Protein AF-A0A2H0B4H9-F1 (afdb_monomer_lite)

InterPro domains:
  IPR010985 Ribbon-helix-helix [SSF47598] (9-52)
  IPR013321 Arc-type ribbon-helix-helix [G3DSA:1.10.1220.10] (12-54)

Secondary structure (DSSP, 8-state):
------------------HHHHHHHHHHHHHTT-SSHHHHHHHHHHHHHH-HHHHHHHHHSS----S---HHHHHHHHHHTS-S-HHHHHHHHHHHHH-SS---

Foldseek 3Di:
DDDDDPDDDDDDDDDDDDVVVVVVLVVVCVVVVPPDSVRVVVVVVVVCVVDPVNVVCVVPVDVPDPPALELVVVLVVVVVVVPDDPVRSVVSSVVSVPDPRHDD

Sequence (104 aa):
MAKFAIIGDMATINISLPNTLALQLDELVNRFAFANRSEFIRSLLRRFFSDQALLQEGAVFPFVVPRTKSRKKIVSEFKKTGKYSPGFLEDLNKGLKNSRYFKD

Structure (mmCIF, N/CA/C/O backbone):
data_AF-A0A2H0B4H9-F1
#
_entry.id   AF-A0A2H0B4H9-F1
#
loop_
_atom_site.group_PDB
_atom_s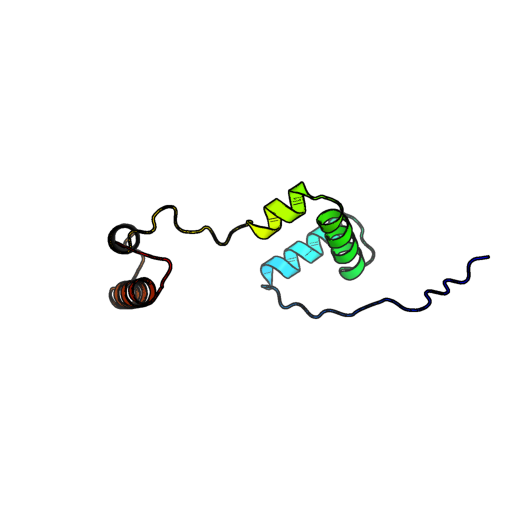ite.id
_atom_site.type_symbol
_atom_site.label_atom_id
_atom_site.label_alt_id
_atom_site.label_comp_id
_atom_site.label_asym_id
_atom_site.label_entity_id
_atom_site.label_seq_id
_atom_site.pdbx_PDB_ins_code
_atom_site.Cartn_x
_atom_site.Cartn_y
_atom_site.Cartn_z
_atom_site.occupancy
_atom_site.B_iso_or_equiv
_atom_site.auth_seq_id
_atom_site.auth_comp_id
_atom_site.auth_asym_id
_atom_site.auth_atom_id
_atom_site.pdbx_PDB_model_num
ATOM 1 N N . MET A 1 1 ? -4.273 -11.640 -43.400 1.00 35.53 1 MET A N 1
ATOM 2 C CA . MET A 1 1 ? -3.352 -10.488 -43.282 1.00 35.53 1 MET A CA 1
ATOM 3 C C . MET A 1 1 ? -3.885 -9.558 -42.212 1.00 35.53 1 MET A C 1
ATOM 5 O O . MET A 1 1 ? -5.042 -9.169 -42.283 1.00 35.53 1 MET A O 1
ATOM 9 N N . ALA A 1 2 ? -3.074 -9.299 -41.190 1.00 36.22 2 ALA A N 1
ATOM 10 C CA . ALA A 1 2 ? -3.425 -8.471 -40.046 1.00 36.22 2 ALA A CA 1
ATOM 11 C C . ALA A 1 2 ? -3.437 -6.981 -40.411 1.00 36.22 2 ALA A C 1
ATOM 13 O O . ALA A 1 2 ? -2.590 -6.514 -41.173 1.00 36.22 2 ALA A O 1
ATOM 14 N N . LYS A 1 3 ? -4.356 -6.233 -39.799 1.00 36.38 3 LYS A N 1
ATOM 15 C CA . LYS A 1 3 ? -4.240 -4.785 -39.629 1.00 36.38 3 LYS A CA 1
ATOM 16 C C . LYS A 1 3 ? -4.876 -4.415 -38.289 1.00 36.38 3 LYS A C 1
ATOM 18 O O . LYS A 1 3 ? -6.025 -4.003 -38.225 1.00 36.38 3 LYS A O 1
ATOM 23 N N . PHE A 1 4 ? -4.129 -4.618 -37.208 1.00 34.81 4 PHE A N 1
ATOM 24 C CA . PHE A 1 4 ? -4.408 -3.943 -35.944 1.00 34.81 4 PHE A CA 1
ATOM 25 C C . PHE A 1 4 ? -3.458 -2.758 -35.860 1.00 34.81 4 PHE A C 1
ATOM 27 O O . PHE A 1 4 ? -2.276 -2.912 -35.569 1.00 34.81 4 PHE A O 1
ATOM 34 N N . ALA A 1 5 ? -3.977 -1.579 -36.185 1.00 44.19 5 ALA A N 1
ATOM 35 C CA . ALA A 1 5 ? -3.361 -0.330 -35.783 1.00 44.19 5 ALA A CA 1
ATOM 36 C C . ALA A 1 5 ? -3.990 0.046 -34.438 1.00 44.19 5 ALA A C 1
ATOM 38 O O . ALA A 1 5 ? -5.098 0.570 -34.406 1.00 44.19 5 ALA A O 1
ATOM 39 N N . ILE A 1 6 ? -3.313 -0.264 -33.332 1.00 50.19 6 ILE A N 1
ATOM 40 C CA . ILE A 1 6 ? -3.602 0.381 -32.049 1.00 50.19 6 ILE A CA 1
ATOM 41 C C . ILE A 1 6 ? -2.656 1.578 -31.979 1.00 50.19 6 ILE A C 1
ATOM 43 O O . ILE A 1 6 ? -1.484 1.442 -31.636 1.00 50.19 6 ILE A O 1
ATOM 47 N N . ILE A 1 7 ? -3.150 2.744 -32.386 1.00 52.97 7 ILE A N 1
ATOM 48 C CA . ILE A 1 7 ? -2.503 4.027 -32.114 1.00 52.97 7 ILE A CA 1
ATOM 49 C C . ILE A 1 7 ? -3.441 4.756 -31.154 1.00 52.97 7 ILE A C 1
ATOM 51 O O . ILE A 1 7 ? -4.453 5.303 -31.578 1.00 52.97 7 ILE A O 1
ATOM 55 N N . GLY A 1 8 ? -3.100 4.715 -29.864 1.00 52.69 8 GLY A N 1
ATOM 56 C CA . GLY A 1 8 ? -3.765 5.460 -28.794 1.00 52.69 8 GLY A CA 1
ATOM 57 C C . GLY A 1 8 ? -4.410 4.563 -27.743 1.00 52.69 8 GLY A C 1
ATOM 58 O O . GLY A 1 8 ? -5.551 4.176 -27.909 1.00 52.69 8 GLY A O 1
ATOM 59 N N . ASP A 1 9 ? -3.705 4.268 -26.649 1.00 62.78 9 ASP A N 1
ATOM 60 C CA . ASP A 1 9 ? -4.338 3.699 -25.450 1.00 62.78 9 ASP A CA 1
ATOM 61 C C . ASP A 1 9 ? -3.554 4.112 -24.200 1.00 62.78 9 ASP A C 1
ATOM 63 O O . ASP A 1 9 ? -2.823 3.348 -23.571 1.00 62.78 9 ASP A O 1
ATOM 67 N N . MET A 1 10 ? -3.658 5.396 -23.867 1.00 74.31 10 MET A N 1
ATOM 68 C CA . MET A 1 10 ? -3.220 5.920 -22.579 1.00 74.31 10 MET A CA 1
ATOM 69 C C . MET A 1 10 ? -4.442 6.493 -21.871 1.00 74.31 10 MET A C 1
ATOM 71 O O . MET A 1 10 ? -4.967 7.529 -22.268 1.00 74.31 10 MET A O 1
ATOM 75 N N . ALA A 1 11 ? -4.891 5.811 -20.819 1.00 85.12 11 ALA A N 1
ATOM 76 C CA . ALA A 1 11 ? -5.912 6.318 -19.913 1.00 85.12 11 ALA A CA 1
ATOM 77 C C . ALA A 1 11 ? -5.244 7.028 -18.726 1.00 85.12 11 ALA A C 1
ATOM 79 O O . ALA A 1 11 ? -4.325 6.487 -18.105 1.00 85.12 11 ALA A O 1
ATOM 80 N N . THR A 1 12 ? -5.713 8.232 -18.401 1.00 90.00 12 THR A N 1
ATOM 81 C CA . THR A 1 12 ? -5.250 8.985 -17.228 1.00 90.00 12 THR A CA 1
ATOM 82 C C . THR A 1 12 ? -6.154 8.689 -16.041 1.00 90.00 12 THR A C 1
ATOM 84 O O . THR A 1 12 ? -7.372 8.825 -16.133 1.00 90.00 12 THR A O 1
ATOM 87 N N . ILE A 1 13 ? -5.551 8.317 -14.914 1.00 88.69 13 ILE A N 1
ATOM 88 C CA . ILE A 1 13 ? -6.249 8.062 -13.652 1.00 88.69 13 ILE A CA 1
ATOM 89 C C . ILE A 1 13 ? -5.702 9.034 -12.607 1.00 88.69 13 ILE A C 1
ATOM 91 O O . ILE A 1 13 ? -4.489 9.150 -12.443 1.00 88.69 13 ILE A O 1
ATOM 95 N N . ASN A 1 14 ? -6.597 9.710 -11.888 1.00 92.50 14 ASN A N 1
ATOM 96 C CA . ASN A 1 14 ? -6.241 10.552 -10.749 1.00 92.50 14 ASN A CA 1
ATOM 97 C C . ASN A 1 14 ? -6.416 9.754 -9.454 1.00 92.50 14 ASN A C 1
ATOM 99 O O . ASN A 1 14 ? -7.470 9.157 -9.238 1.00 92.50 14 ASN A O 1
ATOM 103 N N . ILE A 1 15 ? -5.398 9.760 -8.592 1.00 87.75 15 ILE A N 1
ATOM 104 C CA . ILE A 1 15 ? -5.429 9.087 -7.289 1.00 87.75 15 ILE A CA 1
ATOM 105 C C . ILE A 1 15 ? -5.039 10.068 -6.185 1.00 87.75 15 ILE A C 1
ATOM 107 O O . ILE A 1 15 ? -4.081 10.827 -6.323 1.00 87.75 15 ILE A O 1
ATOM 111 N N . SER A 1 16 ? -5.772 10.045 -5.076 1.00 93.31 16 SER A N 1
ATOM 112 C CA . SER A 1 16 ? -5.409 10.774 -3.860 1.00 93.31 16 SER A CA 1
ATOM 113 C C . SER A 1 16 ? -4.728 9.816 -2.891 1.00 93.31 16 SER A C 1
ATOM 115 O O . SER A 1 16 ? -5.266 8.753 -2.592 1.00 93.31 16 SER A O 1
ATOM 117 N N . LEU A 1 17 ? -3.551 10.195 -2.396 1.00 90.69 17 LEU A N 1
ATOM 118 C CA . LEU A 1 17 ? -2.762 9.407 -1.451 1.00 90.69 17 LEU A CA 1
ATOM 119 C C . LEU A 1 17 ? -2.467 10.245 -0.200 1.00 90.69 17 LEU A C 1
ATOM 121 O O . LEU A 1 17 ? -2.309 11.464 -0.317 1.00 90.69 17 LEU A O 1
ATOM 125 N N . PRO A 1 18 ? -2.332 9.627 0.988 1.00 94.75 18 PRO A N 1
ATOM 126 C CA . PRO A 1 18 ? -1.725 10.296 2.131 1.00 94.75 18 PRO A CA 1
ATOM 127 C C . PRO A 1 18 ? -0.344 10.841 1.756 1.00 94.75 18 PRO A C 1
ATOM 129 O O . PRO A 1 18 ? 0.421 10.167 1.066 1.00 94.75 18 PRO A O 1
ATOM 132 N N . ASN A 1 19 ? 0.001 12.035 2.244 1.00 93.12 19 ASN A N 1
ATOM 133 C CA . ASN A 1 19 ? 1.266 12.684 1.884 1.00 93.12 19 ASN A CA 1
ATOM 134 C C . ASN A 1 19 ? 2.491 11.812 2.215 1.00 93.12 19 ASN A C 1
ATOM 136 O O . ASN A 1 19 ? 3.455 11.772 1.461 1.00 93.12 19 ASN A O 1
ATOM 140 N N . THR A 1 20 ? 2.430 11.049 3.307 1.00 95.12 20 THR A N 1
ATOM 141 C CA . THR A 1 20 ? 3.484 10.100 3.692 1.00 95.12 20 THR A CA 1
ATOM 142 C C . THR A 1 20 ? 3.710 9.018 2.636 1.00 95.12 20 THR A C 1
ATOM 144 O O . THR A 1 20 ? 4.853 8.715 2.311 1.00 95.12 20 THR A O 1
ATOM 147 N N . LEU A 1 21 ? 2.636 8.480 2.055 1.00 92.69 21 LEU A N 1
ATOM 148 C CA . LEU A 1 21 ? 2.713 7.470 1.001 1.00 92.69 21 LEU A CA 1
ATOM 149 C C . LEU A 1 21 ? 3.207 8.073 -0.321 1.00 92.69 21 LEU A C 1
ATOM 151 O O . LEU A 1 21 ? 3.958 7.427 -1.047 1.00 92.69 21 LEU A O 1
ATOM 155 N N . ALA A 1 22 ? 2.835 9.321 -0.619 1.00 95.44 22 ALA A N 1
ATOM 156 C CA . ALA A 1 22 ? 3.359 10.042 -1.778 1.00 95.44 22 ALA A CA 1
ATOM 157 C C . ALA A 1 22 ? 4.876 10.296 -1.668 1.00 95.44 22 ALA A C 1
ATOM 159 O O . ALA A 1 22 ? 5.594 10.128 -2.649 1.00 95.44 22 ALA A O 1
ATOM 160 N N . LEU A 1 23 ? 5.380 10.621 -0.473 1.00 97.12 23 LEU A N 1
ATOM 161 C CA . LEU A 1 23 ? 6.820 10.778 -0.234 1.00 97.12 23 LEU A CA 1
ATOM 162 C C . LEU A 1 23 ? 7.577 9.449 -0.343 1.00 97.12 23 LEU A C 1
ATOM 164 O O . LEU A 1 23 ? 8.655 9.401 -0.929 1.00 97.12 23 LEU A O 1
ATOM 168 N N . GLN A 1 24 ? 7.001 8.355 0.161 1.00 96.06 24 GLN A N 1
ATOM 169 C CA . GLN A 1 24 ? 7.571 7.017 -0.030 1.00 96.06 24 GLN A CA 1
ATOM 170 C C . GLN A 1 24 ? 7.622 6.636 -1.513 1.00 96.06 24 GLN A C 1
ATOM 172 O O . GLN A 1 24 ? 8.614 6.082 -1.977 1.00 96.06 24 GLN A O 1
ATOM 177 N N . LEU A 1 25 ? 6.573 6.964 -2.274 1.00 95.56 25 LEU A N 1
ATOM 178 C CA . LEU A 1 25 ? 6.551 6.767 -3.720 1.00 95.56 25 LEU A CA 1
ATOM 179 C C . LEU A 1 25 ? 7.714 7.507 -4.400 1.00 95.56 25 LEU A C 1
ATOM 181 O O . LEU A 1 25 ? 8.396 6.915 -5.235 1.00 95.56 25 LEU A O 1
ATOM 185 N N . ASP A 1 26 ? 7.965 8.762 -4.022 1.00 96.38 26 ASP A N 1
ATOM 186 C CA . ASP A 1 26 ? 9.085 9.555 -4.548 1.00 96.38 26 ASP A CA 1
ATOM 187 C C . ASP A 1 26 ? 10.446 8.946 -4.236 1.00 96.38 26 ASP A C 1
ATOM 189 O O . ASP A 1 26 ? 11.313 8.871 -5.109 1.00 96.38 26 ASP A O 1
ATOM 193 N N . GLU A 1 27 ? 10.633 8.482 -3.002 1.00 97.12 27 GLU A N 1
ATOM 194 C CA . GLU A 1 27 ? 11.869 7.826 -2.591 1.00 97.12 27 GLU A CA 1
ATOM 195 C C . GLU A 1 27 ? 12.148 6.592 -3.458 1.00 97.12 27 GLU A C 1
ATOM 197 O O . GLU A 1 27 ? 13.266 6.417 -3.942 1.00 97.12 27 GLU A O 1
ATOM 202 N N . LEU A 1 28 ? 11.128 5.768 -3.721 1.00 97.06 28 LEU A N 1
ATOM 203 C CA . LEU A 1 28 ? 11.267 4.568 -4.549 1.00 97.06 28 LEU A CA 1
ATOM 204 C C . LEU A 1 28 ? 11.544 4.903 -6.019 1.00 97.06 28 LEU A C 1
ATOM 206 O O . LEU A 1 28 ? 12.390 4.252 -6.63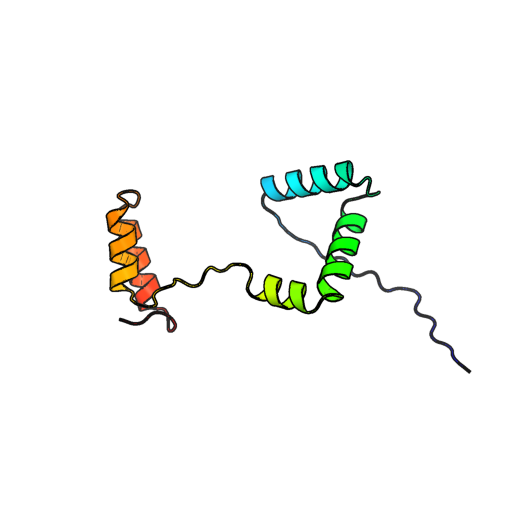5 1.00 97.06 28 LEU A O 1
ATOM 210 N N . VAL A 1 29 ? 10.882 5.924 -6.574 1.00 97.62 29 VAL A N 1
ATOM 211 C CA . VAL A 1 29 ? 11.144 6.405 -7.943 1.00 97.62 29 VAL A CA 1
ATOM 212 C C . VAL A 1 29 ? 12.616 6.783 -8.097 1.00 97.62 29 VAL A C 1
ATOM 214 O O . VAL A 1 29 ? 13.263 6.328 -9.041 1.00 97.62 29 VAL A O 1
ATOM 217 N N . ASN A 1 30 ? 13.158 7.542 -7.141 1.00 96.44 30 ASN A N 1
ATOM 218 C CA . ASN A 1 30 ? 14.561 7.954 -7.147 1.00 96.44 30 ASN A CA 1
ATOM 219 C C . ASN A 1 30 ? 15.504 6.766 -6.924 1.00 96.44 30 ASN A C 1
ATOM 221 O O . ASN A 1 30 ? 16.463 6.585 -7.674 1.00 96.44 30 ASN A O 1
ATOM 225 N N . ARG A 1 31 ? 15.213 5.919 -5.929 1.00 97.00 31 ARG A N 1
ATOM 226 C CA . ARG A 1 31 ? 16.040 4.759 -5.566 1.00 97.00 31 ARG A CA 1
ATOM 227 C C . ARG A 1 31 ? 16.205 3.771 -6.718 1.00 97.00 31 ARG A C 1
ATOM 229 O O . ARG A 1 31 ? 17.279 3.198 -6.872 1.00 97.00 31 ARG A O 1
ATOM 236 N N . PHE A 1 32 ? 15.153 3.559 -7.503 1.00 96.00 32 PHE A N 1
ATOM 237 C CA . PHE A 1 32 ? 15.169 2.647 -8.648 1.00 96.00 32 PHE A CA 1
ATOM 238 C C . PHE A 1 32 ? 15.372 3.357 -9.997 1.00 96.00 32 PHE A C 1
ATOM 240 O O . PHE A 1 32 ? 15.223 2.719 -11.036 1.00 96.00 32 PHE A O 1
ATOM 247 N N . ALA A 1 33 ? 15.720 4.649 -9.987 1.00 94.94 33 ALA A N 1
ATOM 248 C CA . ALA A 1 33 ? 16.038 5.450 -11.171 1.00 94.94 33 ALA A CA 1
ATOM 249 C C . ALA A 1 33 ? 14.945 5.447 -12.262 1.00 94.94 33 ALA A C 1
ATOM 251 O O . ALA A 1 33 ? 15.235 5.419 -13.461 1.00 94.94 33 ALA A O 1
ATOM 252 N N . PHE A 1 34 ? 13.672 5.487 -11.863 1.00 96.25 34 PHE A N 1
ATOM 253 C CA . PHE A 1 34 ? 12.574 5.644 -12.817 1.00 96.25 34 PHE A CA 1
ATOM 254 C C . PHE A 1 34 ? 12.504 7.082 -13.332 1.00 96.25 34 PHE A C 1
ATOM 256 O O . PHE A 1 34 ? 12.651 8.035 -12.575 1.00 96.25 34 PHE A O 1
ATOM 263 N N . ALA A 1 35 ? 12.187 7.242 -14.619 1.00 92.94 35 ALA A N 1
ATOM 264 C CA . ALA A 1 35 ? 12.107 8.557 -15.258 1.00 92.94 35 ALA A CA 1
ATOM 265 C C . ALA A 1 35 ? 11.049 9.485 -14.628 1.00 92.94 35 ALA A C 1
ATOM 267 O O . ALA A 1 35 ? 11.190 10.703 -14.672 1.00 92.94 35 ALA A O 1
ATOM 268 N N . ASN A 1 36 ? 9.963 8.922 -14.089 1.00 94.25 36 ASN A N 1
ATOM 269 C CA . ASN A 1 36 ? 8.923 9.649 -13.365 1.00 94.25 36 ASN A CA 1
ATOM 270 C C . ASN A 1 36 ? 8.019 8.685 -12.571 1.00 94.25 36 ASN A C 1
ATOM 272 O O . ASN A 1 36 ? 8.065 7.462 -12.748 1.00 94.25 36 ASN A O 1
ATOM 276 N N . ARG A 1 37 ? 7.140 9.256 -11.735 1.00 94.31 37 ARG A N 1
ATOM 277 C CA . ARG A 1 37 ? 6.135 8.515 -10.952 1.00 94.31 37 ARG A CA 1
ATOM 278 C C . ARG A 1 37 ? 5.239 7.631 -11.822 1.00 94.31 37 ARG A C 1
ATOM 280 O O . ARG A 1 37 ? 4.937 6.508 -11.434 1.00 94.31 37 ARG A O 1
ATOM 287 N N . SER A 1 38 ? 4.827 8.110 -12.995 1.00 94.69 38 SER A N 1
ATOM 288 C CA . SER A 1 38 ? 3.919 7.381 -13.886 1.00 94.69 38 SER A CA 1
ATOM 289 C C . SER A 1 38 ? 4.561 6.107 -14.439 1.00 94.69 38 SER A C 1
ATOM 291 O O . SER A 1 38 ? 3.907 5.070 -14.467 1.00 94.69 38 SER A O 1
ATOM 293 N N . GLU A 1 39 ? 5.842 6.143 -14.820 1.00 93.88 39 GLU A N 1
ATOM 294 C 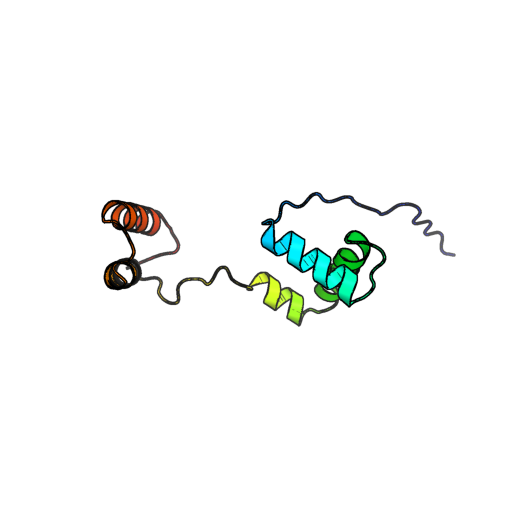CA . GLU A 1 39 ? 6.587 4.948 -15.252 1.00 93.88 39 GLU A CA 1
ATOM 295 C C . GLU A 1 39 ? 6.749 3.923 -14.135 1.00 93.88 39 GLU A C 1
ATOM 297 O O . GLU A 1 39 ? 6.574 2.720 -14.362 1.00 93.88 39 GLU A O 1
ATOM 302 N N . PHE A 1 40 ? 7.034 4.396 -12.923 1.00 95.56 40 PHE A N 1
ATOM 303 C CA . PHE A 1 40 ? 7.130 3.529 -11.757 1.00 95.56 40 PHE A CA 1
ATOM 304 C C . PHE A 1 40 ? 5.788 2.858 -11.449 1.00 95.56 40 PHE A C 1
ATOM 306 O O . PHE A 1 40 ? 5.707 1.629 -11.424 1.00 95.56 40 PHE A O 1
ATOM 313 N N . ILE A 1 41 ? 4.709 3.640 -11.322 1.00 95.06 41 ILE A N 1
ATOM 314 C CA . ILE A 1 41 ? 3.358 3.119 -11.072 1.00 95.06 41 ILE A CA 1
ATOM 315 C C . ILE A 1 41 ? 2.917 2.173 -12.192 1.00 95.06 41 ILE A C 1
ATOM 317 O O . ILE A 1 41 ? 2.396 1.099 -11.908 1.00 95.06 41 ILE A O 1
ATOM 321 N N . ARG A 1 42 ? 3.167 2.498 -13.465 1.00 93.56 42 ARG A N 1
ATOM 322 C CA . ARG A 1 42 ? 2.803 1.612 -14.583 1.00 93.56 42 ARG A CA 1
ATOM 323 C C . ARG A 1 42 ? 3.561 0.290 -14.530 1.00 93.56 42 ARG A C 1
ATOM 325 O O . ARG A 1 42 ? 2.992 -0.751 -14.845 1.00 93.56 42 ARG A O 1
ATOM 332 N N . SER A 1 43 ? 4.825 0.311 -14.121 1.00 94.44 43 SER A N 1
ATOM 333 C CA . SER A 1 43 ? 5.627 -0.905 -13.955 1.00 94.44 43 SER A CA 1
ATOM 334 C C . SER A 1 43 ? 5.136 -1.753 -12.785 1.00 94.44 43 SER A C 1
ATOM 336 O O . SER A 1 43 ? 5.001 -2.967 -12.946 1.00 94.44 43 SER A O 1
ATOM 338 N N . LEU A 1 44 ? 4.769 -1.121 -11.666 1.00 93.50 44 LEU A N 1
ATOM 339 C CA . LEU A 1 44 ? 4.121 -1.796 -10.540 1.00 93.50 44 LEU A CA 1
ATOM 340 C C . LEU A 1 44 ? 2.790 -2.430 -10.945 1.00 93.50 44 LEU A C 1
ATOM 342 O O . LEU A 1 44 ? 2.592 -3.615 -10.701 1.00 93.50 44 LEU A O 1
ATOM 346 N N . LEU A 1 45 ? 1.906 -1.682 -11.609 1.00 93.12 45 LEU A N 1
ATOM 347 C CA . LEU A 1 45 ? 0.611 -2.195 -12.058 1.00 93.12 45 LEU A CA 1
ATOM 348 C C . LEU A 1 45 ? 0.783 -3.356 -13.042 1.00 93.12 45 LEU A C 1
ATOM 350 O O . LEU A 1 45 ? 0.127 -4.381 -12.887 1.00 93.12 45 LEU A O 1
ATOM 354 N N . ARG A 1 46 ? 1.707 -3.253 -14.007 1.00 93.56 46 ARG A N 1
ATOM 355 C CA . ARG A 1 46 ? 2.018 -4.364 -14.924 1.00 93.56 46 ARG A CA 1
ATOM 356 C C . ARG A 1 46 ? 2.457 -5.617 -14.173 1.00 93.56 46 ARG A C 1
ATOM 358 O O . ARG A 1 46 ? 1.967 -6.694 -14.487 1.00 93.56 46 ARG A O 1
ATOM 365 N N . ARG A 1 47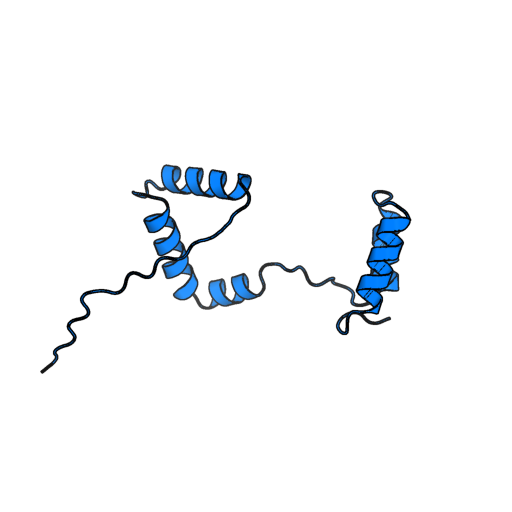 ? 3.350 -5.476 -13.186 1.00 93.56 47 ARG A N 1
ATOM 366 C CA . ARG A 1 47 ? 3.820 -6.597 -12.359 1.00 93.56 47 ARG A CA 1
ATOM 367 C C . ARG A 1 47 ? 2.703 -7.182 -11.496 1.00 93.56 47 ARG A C 1
ATOM 369 O O . ARG A 1 47 ? 2.633 -8.396 -11.350 1.00 93.56 47 ARG A O 1
ATOM 376 N N . PHE A 1 48 ? 1.859 -6.322 -10.934 1.00 92.62 48 PHE A N 1
ATOM 377 C CA . PHE A 1 48 ? 0.731 -6.710 -10.095 1.00 92.62 48 PHE A CA 1
ATOM 378 C C . PHE A 1 48 ? -0.312 -7.502 -10.890 1.00 92.62 48 PHE A C 1
ATOM 380 O O . PHE A 1 48 ? -0.735 -8.562 -10.451 1.00 92.62 48 PHE A O 1
ATOM 387 N N . PHE A 1 49 ? -0.681 -7.037 -12.087 1.00 90.69 49 PHE A N 1
ATOM 388 C CA . PHE A 1 49 ? -1.663 -7.720 -12.933 1.00 90.69 49 PHE A CA 1
ATOM 389 C C . PHE A 1 49 ? -1.112 -8.954 -13.657 1.00 90.69 49 PHE A C 1
ATOM 391 O O . PHE A 1 49 ? -1.897 -9.811 -14.057 1.00 90.69 49 PHE A O 1
ATOM 398 N N . SER A 1 50 ? 0.208 -9.072 -13.834 1.00 93.38 50 SER A N 1
ATOM 399 C CA . SER A 1 50 ? 0.817 -10.264 -14.438 1.00 93.38 50 SER A CA 1
ATOM 400 C C . SER A 1 50 ? 1.029 -11.416 -13.452 1.00 93.38 50 SER A C 1
ATOM 402 O O . SER A 1 50 ? 1.342 -12.525 -13.880 1.00 93.38 50 SER A O 1
ATOM 404 N N . ASP A 1 51 ? 0.847 -11.179 -12.151 1.00 94.06 51 ASP A N 1
ATOM 405 C CA . ASP A 1 51 ? 1.000 -12.183 -11.101 1.00 94.06 51 ASP A CA 1
ATOM 406 C C . ASP A 1 51 ? -0.328 -12.492 -10.423 1.00 94.06 51 ASP A C 1
ATOM 408 O O . ASP A 1 51 ? -0.866 -11.672 -9.677 1.00 94.06 51 ASP A O 1
ATOM 412 N N . GLN A 1 52 ? -0.851 -13.700 -10.629 1.00 87.81 52 GLN A N 1
ATOM 413 C CA . GLN A 1 52 ? -2.095 -14.081 -9.969 1.00 87.81 52 GLN A CA 1
ATOM 414 C C . GLN A 1 52 ? -1.959 -14.145 -8.444 1.00 87.81 52 GLN A C 1
ATOM 416 O O . GLN A 1 52 ? -2.930 -13.830 -7.760 1.00 87.81 52 GLN A O 1
ATOM 421 N N . ALA A 1 53 ? -0.791 -14.497 -7.897 1.00 88.81 53 ALA A N 1
ATOM 422 C CA . ALA A 1 53 ? -0.610 -14.555 -6.450 1.00 88.81 53 ALA A CA 1
ATOM 423 C C . ALA A 1 53 ? -0.644 -13.147 -5.841 1.00 88.81 53 ALA A C 1
ATOM 425 O O . ALA A 1 53 ? -1.427 -12.904 -4.924 1.00 88.81 53 ALA A O 1
ATOM 426 N N . LEU A 1 54 ? 0.107 -12.193 -6.409 1.00 86.56 54 LEU A N 1
ATOM 427 C CA . LEU A 1 54 ? 0.099 -10.806 -5.919 1.00 86.56 54 LEU A CA 1
ATOM 428 C C . LEU A 1 54 ? -1.270 -10.149 -6.078 1.00 86.56 54 LEU A C 1
ATOM 430 O O . LEU A 1 54 ? -1.683 -9.387 -5.207 1.00 86.56 54 LEU A O 1
ATOM 434 N N . LEU A 1 55 ? -1.983 -10.447 -7.165 1.00 86.88 55 LEU A N 1
ATOM 435 C CA . LEU A 1 55 ? -3.324 -9.919 -7.386 1.00 86.88 55 LEU A CA 1
ATOM 436 C C . LEU A 1 55 ? -4.314 -10.418 -6.325 1.00 86.88 55 LEU A C 1
ATOM 438 O O . LEU A 1 55 ? -5.079 -9.623 -5.777 1.00 86.88 55 LEU A O 1
ATOM 442 N N . GLN A 1 56 ? -4.276 -11.716 -6.008 1.00 84.56 56 GLN A N 1
ATOM 443 C CA . GLN A 1 56 ? -5.107 -12.298 -4.952 1.00 84.56 56 GLN A CA 1
ATOM 444 C C . GLN A 1 56 ? -4.735 -11.736 -3.581 1.00 84.56 56 GLN A C 1
ATOM 446 O O . GLN A 1 56 ? -5.623 -11.323 -2.838 1.00 84.56 56 GLN A O 1
ATOM 451 N N . GLU A 1 57 ? -3.440 -11.650 -3.270 1.00 83.38 57 GLU A N 1
ATOM 452 C CA . GLU A 1 57 ? -2.950 -11.052 -2.027 1.00 83.38 57 GLU A CA 1
ATOM 453 C C . GLU A 1 57 ? -3.386 -9.594 -1.897 1.00 83.38 57 GLU A C 1
ATOM 455 O O . GLU A 1 57 ? -3.937 -9.227 -0.869 1.00 83.38 57 GLU A O 1
ATOM 460 N N . GLY A 1 58 ? -3.225 -8.776 -2.940 1.00 81.00 58 GLY A N 1
ATOM 461 C CA . GLY A 1 58 ? -3.623 -7.368 -2.947 1.00 81.00 58 GLY A CA 1
ATOM 462 C C . GLY A 1 58 ? -5.129 -7.150 -2.792 1.00 81.00 58 GLY A C 1
ATOM 463 O O . GLY A 1 58 ? -5.536 -6.185 -2.149 1.00 81.00 58 GLY A O 1
ATOM 464 N N . ALA A 1 59 ? -5.958 -8.061 -3.312 1.00 75.81 59 ALA A N 1
ATOM 465 C CA . ALA A 1 59 ? -7.409 -8.026 -3.116 1.00 75.81 59 ALA A CA 1
ATOM 466 C C . ALA A 1 59 ? -7.825 -8.320 -1.660 1.00 75.81 59 ALA A C 1
ATOM 468 O O . ALA A 1 59 ? -8.900 -7.894 -1.232 1.00 75.81 59 ALA A O 1
ATOM 469 N N . VAL A 1 60 ? -6.981 -9.025 -0.896 1.00 72.19 60 VAL A N 1
ATOM 470 C CA . VAL A 1 60 ? -7.209 -9.355 0.524 1.00 72.19 60 VAL A CA 1
ATOM 471 C C . VAL A 1 60 ? -6.286 -8.590 1.493 1.00 72.19 60 VAL A C 1
ATOM 473 O O . VAL A 1 60 ? -6.432 -8.716 2.711 1.00 72.19 60 VAL A O 1
ATOM 476 N N . PHE A 1 61 ? -5.363 -7.774 0.973 1.00 59.62 61 PHE A N 1
ATOM 477 C CA . PHE A 1 61 ? -4.423 -6.929 1.718 1.00 59.62 61 PHE A CA 1
ATOM 478 C C . PHE A 1 61 ? -5.173 -5.746 2.361 1.00 59.62 61 PHE A C 1
ATOM 480 O O . PHE A 1 61 ? -6.132 -5.222 1.797 1.00 59.62 61 PHE A O 1
ATOM 487 N N . PRO A 1 62 ? -4.868 -5.373 3.610 1.00 55.09 62 PRO A N 1
ATOM 488 C CA . PRO A 1 62 ? -5.872 -5.524 4.642 1.00 55.09 62 PRO A CA 1
ATOM 489 C C . PRO A 1 62 ? -6.861 -4.357 4.721 1.00 55.09 62 PRO A C 1
ATOM 491 O O . PRO A 1 62 ? -6.549 -3.292 5.249 1.00 55.09 62 PRO A O 1
ATOM 494 N N . PHE A 1 63 ? -8.131 -4.660 4.462 1.00 50.41 63 PHE A N 1
ATOM 495 C CA . PHE A 1 63 ? -9.093 -4.532 5.555 1.00 50.41 63 PHE A CA 1
ATOM 496 C C . PHE A 1 63 ? -8.887 -5.762 6.439 1.00 50.41 63 PHE A C 1
ATOM 498 O O . PHE A 1 63 ? -9.378 -6.837 6.101 1.00 50.41 63 PHE A O 1
ATOM 505 N N . VAL A 1 64 ? -8.118 -5.655 7.536 1.00 56.06 64 VAL A N 1
ATOM 506 C CA . VAL A 1 64 ? -8.019 -6.767 8.497 1.00 56.06 64 VAL A CA 1
ATOM 507 C C . VAL A 1 64 ? -9.421 -6.973 9.036 1.00 56.06 64 VAL A C 1
ATOM 509 O O . VAL A 1 64 ? -9.893 -6.229 9.898 1.00 56.06 64 VAL A O 1
ATOM 512 N N . VAL A 1 65 ? -10.116 -7.961 8.490 1.00 58.50 65 VAL A N 1
ATOM 513 C CA . VAL A 1 65 ? -11.441 -8.286 8.970 1.00 58.50 65 VAL A CA 1
ATOM 514 C C . VAL A 1 65 ? -11.250 -8.766 10.405 1.00 58.50 65 VAL A C 1
ATOM 516 O O . VAL A 1 65 ? -10.383 -9.617 10.637 1.00 58.50 65 VAL A O 1
ATOM 519 N N . PRO A 1 66 ? -11.962 -8.200 11.396 1.00 64.25 66 PRO A N 1
ATOM 520 C CA . PRO A 1 66 ? -11.713 -8.544 12.785 1.00 64.25 66 PRO A CA 1
ATOM 521 C C . PRO A 1 66 ? -11.741 -10.064 12.959 1.00 64.25 66 PRO A C 1
ATOM 523 O O . PRO A 1 66 ? -12.692 -10.717 12.529 1.00 64.25 66 PRO A O 1
ATOM 526 N N . ARG A 1 67 ? -10.704 -10.632 13.601 1.00 73.19 67 ARG A N 1
ATOM 527 C CA . ARG A 1 67 ? -10.590 -12.088 13.852 1.00 73.19 67 ARG A CA 1
ATOM 528 C C . ARG A 1 67 ? -11.816 -12.660 14.576 1.00 73.19 67 ARG A C 1
ATOM 530 O O . ARG A 1 67 ? -12.030 -13.864 14.601 1.00 73.19 67 ARG A O 1
ATOM 537 N N . THR A 1 68 ? -12.604 -11.787 15.196 1.00 84.75 68 THR A N 1
ATOM 538 C CA . THR A 1 68 ? -13.860 -12.091 15.861 1.00 84.75 68 THR A CA 1
ATOM 53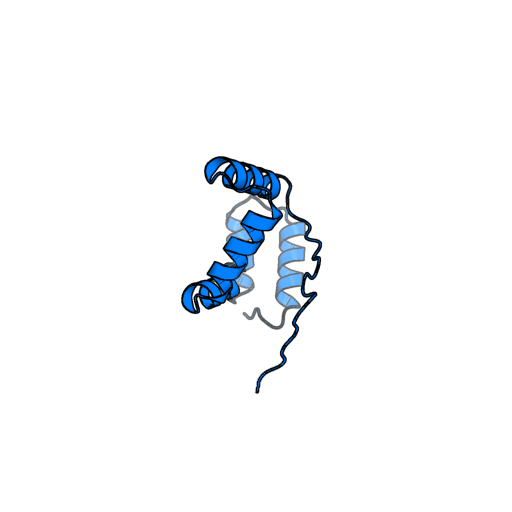9 C C . THR A 1 68 ? -14.998 -11.308 15.217 1.00 84.75 68 THR A C 1
ATOM 541 O O . THR A 1 68 ? -14.876 -10.109 14.988 1.00 84.75 68 THR A O 1
ATOM 544 N N . LYS A 1 69 ? -16.137 -11.969 14.993 1.00 89.00 69 LYS A N 1
ATOM 545 C CA . LYS A 1 69 ? -17.386 -11.294 14.606 1.00 89.00 69 LYS A CA 1
ATOM 546 C C . LYS A 1 69 ? -18.201 -10.810 15.812 1.00 89.00 69 LYS A C 1
ATOM 548 O O . LYS A 1 69 ? -19.092 -9.990 15.615 1.00 89.00 69 LYS A O 1
ATOM 553 N N . SER A 1 70 ? -17.856 -11.271 17.024 1.00 92.50 70 SER A N 1
ATOM 554 C CA . SER A 1 70 ? -18.517 -10.905 18.286 1.00 92.50 70 SER A CA 1
ATOM 555 C C . SER A 1 70 ? -18.388 -9.418 18.573 1.00 92.50 70 SER A C 1
ATOM 557 O O . SER A 1 70 ? -17.287 -8.935 18.860 1.00 92.50 70 SER A O 1
ATOM 559 N N . ARG A 1 71 ? -19.521 -8.707 18.554 1.00 93.44 71 ARG A N 1
ATOM 560 C CA . ARG A 1 71 ? -19.583 -7.270 18.862 1.00 93.44 71 ARG A CA 1
ATOM 561 C C . ARG A 1 71 ? -19.129 -7.035 20.296 1.00 93.44 71 ARG A C 1
ATOM 563 O O . ARG A 1 71 ? -18.274 -6.185 20.537 1.00 93.44 71 ARG A O 1
ATOM 570 N N . LYS A 1 72 ? -19.620 -7.860 21.229 1.00 93.31 72 LYS A N 1
ATOM 571 C CA . LYS A 1 72 ? -19.220 -7.824 22.647 1.00 93.31 72 LYS A CA 1
ATOM 572 C C . LYS A 1 72 ? -17.709 -7.962 22.828 1.00 93.31 72 LYS A C 1
ATOM 574 O O . LYS A 1 72 ? -17.118 -7.177 23.569 1.00 93.31 72 LYS A O 1
ATOM 579 N N . LYS A 1 73 ? -17.076 -8.921 22.140 1.00 93.94 73 LYS A N 1
ATOM 580 C CA . LYS A 1 73 ? -15.622 -9.122 22.233 1.00 93.94 73 LYS A CA 1
ATOM 581 C C . LYS A 1 73 ? -14.861 -7.920 21.679 1.00 93.94 73 LYS A C 1
ATOM 583 O O . LYS A 1 73 ? -13.946 -7.449 22.339 1.00 93.94 73 LYS A O 1
ATOM 588 N N . ILE A 1 74 ? -15.269 -7.387 20.526 1.00 92.50 74 ILE A N 1
ATOM 589 C CA . ILE A 1 74 ? -14.630 -6.206 19.924 1.00 92.50 74 ILE A CA 1
ATOM 590 C C . ILE A 1 74 ? -14.702 -5.010 20.884 1.00 92.50 74 ILE A C 1
ATOM 592 O O . ILE A 1 74 ? -13.667 -4.450 21.233 1.00 92.50 74 ILE A O 1
ATOM 596 N N . VAL A 1 75 ? -15.894 -4.656 21.376 1.00 94.00 75 VAL A N 1
ATOM 597 C CA . VAL A 1 75 ? -16.068 -3.514 22.294 1.00 94.00 75 VAL A CA 1
ATOM 598 C C . VAL A 1 75 ? -15.287 -3.721 23.597 1.00 94.00 75 VAL A C 1
ATOM 600 O O . VAL A 1 75 ? -14.668 -2.784 24.100 1.00 94.00 75 VAL A O 1
ATOM 603 N N . SER A 1 76 ? -15.270 -4.948 24.131 1.00 94.69 76 SER A N 1
ATOM 604 C CA . SER A 1 76 ? -14.504 -5.284 25.336 1.00 94.69 76 SER A CA 1
ATOM 605 C C . SER A 1 76 ? -13.001 -5.083 25.138 1.00 94.69 76 SER A C 1
ATOM 607 O O . SER A 1 76 ? -12.371 -4.440 25.974 1.00 94.69 76 SER A O 1
ATOM 609 N N . GLU A 1 77 ? -12.430 -5.569 24.033 1.00 93.69 77 GLU A N 1
ATOM 610 C CA . GLU A 1 77 ? -11.000 -5.408 23.748 1.00 93.69 77 GLU A CA 1
ATOM 611 C C . GLU A 1 77 ? -10.620 -3.934 23.554 1.00 93.69 77 GLU A C 1
ATOM 613 O O . GLU A 1 77 ? -9.630 -3.484 24.124 1.00 93.69 77 GLU A O 1
ATOM 618 N N . PHE A 1 78 ? -11.444 -3.142 22.856 1.00 93.75 78 PHE A N 1
ATOM 619 C CA . PHE A 1 78 ? -11.220 -1.696 22.736 1.00 93.75 78 PHE A CA 1
ATOM 620 C C . PHE A 1 78 ? -11.261 -1.001 24.101 1.00 93.75 78 PHE A C 1
ATOM 622 O O . PHE A 1 78 ? -10.370 -0.208 24.411 1.00 93.75 78 PHE A O 1
ATOM 629 N N . LYS A 1 79 ? -12.234 -1.346 24.955 1.00 94.06 79 LYS A N 1
ATOM 630 C CA . LYS A 1 79 ? -12.333 -0.808 26.320 1.00 94.06 79 LYS A CA 1
ATOM 631 C C . LYS A 1 79 ? -11.101 -1.152 27.166 1.00 94.06 79 LYS A C 1
ATOM 633 O O . LYS A 1 79 ? -10.609 -0.284 27.881 1.00 94.06 79 LYS A O 1
ATOM 638 N N . LYS A 1 80 ? -10.571 -2.378 27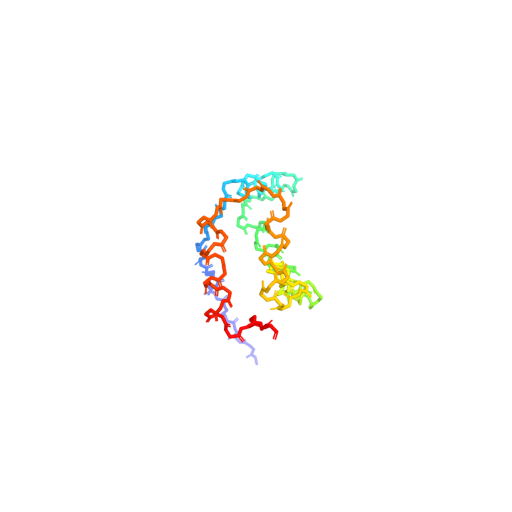.057 1.00 95.38 80 LYS A N 1
ATOM 639 C CA . LYS A 1 80 ? -9.369 -2.824 27.791 1.00 95.38 80 LYS A CA 1
ATOM 640 C C . LYS A 1 80 ? -8.120 -2.011 27.460 1.00 95.38 80 LYS A C 1
ATOM 642 O O . LYS A 1 80 ? -7.241 -1.905 28.305 1.00 95.38 80 LYS A O 1
ATOM 647 N N . THR A 1 81 ? -8.033 -1.432 26.261 1.00 92.62 81 THR A N 1
ATOM 648 C CA . THR A 1 81 ? -6.863 -0.621 25.890 1.00 92.62 81 THR A CA 1
ATOM 649 C C . THR A 1 81 ? -6.741 0.672 26.697 1.00 92.62 81 THR A C 1
ATOM 651 O O . THR A 1 81 ? -5.648 1.226 26.762 1.00 92.62 81 THR A O 1
ATOM 654 N N . GLY A 1 82 ? -7.844 1.191 27.253 1.00 93.00 82 GLY A N 1
ATOM 655 C CA . GLY A 1 82 ? -7.874 2.487 27.939 1.00 93.00 82 GLY A CA 1
ATOM 656 C C . GLY A 1 82 ? -7.626 3.705 27.035 1.00 93.00 82 GLY A C 1
ATOM 657 O O . GLY A 1 82 ? -7.527 4.817 27.538 1.00 93.00 82 GLY A O 1
ATOM 658 N N . LYS A 1 83 ? -7.526 3.522 25.710 1.00 93.38 83 LYS A N 1
ATOM 659 C CA . LYS A 1 83 ? -7.160 4.583 24.750 1.00 93.38 83 LYS A CA 1
ATOM 660 C C . LYS A 1 83 ? -8.351 5.349 24.170 1.00 93.38 83 LYS A C 1
ATOM 662 O O . LYS A 1 83 ? -8.148 6.301 23.425 1.00 93.38 83 LYS A O 1
ATOM 667 N N . TYR A 1 84 ? -9.578 4.923 24.463 1.00 94.44 84 TYR A N 1
ATOM 668 C CA . TYR A 1 84 ? -10.784 5.410 23.793 1.00 94.44 84 TYR A CA 1
ATOM 669 C C . TYR A 1 84 ? -11.799 5.978 24.783 1.00 94.44 84 TYR A C 1
ATOM 671 O O . TYR A 1 84 ? -12.003 5.424 25.863 1.00 94.44 84 TYR A O 1
ATOM 679 N N . SER A 1 85 ? -12.454 7.073 24.391 1.00 94.75 85 SER A N 1
ATOM 680 C CA . SER A 1 85 ? -13.469 7.737 25.207 1.00 94.75 85 SER A CA 1
ATOM 681 C C . SER A 1 85 ? -14.759 6.907 25.306 1.00 94.75 85 SER A C 1
ATOM 683 O O . SER A 1 85 ? -15.049 6.101 24.416 1.00 94.75 85 SER A O 1
ATOM 685 N N . PRO A 1 86 ? -15.586 7.121 26.347 1.00 95.00 86 PRO A N 1
ATOM 686 C CA . PRO A 1 86 ? -16.885 6.461 26.459 1.00 95.00 86 PRO A CA 1
ATOM 687 C C . PRO A 1 86 ? -17.788 6.685 25.238 1.00 95.00 86 PRO A C 1
ATOM 689 O O . PRO A 1 86 ? -18.375 5.725 24.747 1.00 95.00 86 PRO A O 1
ATOM 692 N N . GLY A 1 87 ? -17.829 7.912 24.702 1.00 95.19 87 GLY A N 1
ATOM 693 C CA . GLY A 1 87 ? -18.615 8.237 23.506 1.00 95.19 87 GLY A CA 1
ATOM 694 C C . GLY A 1 87 ? -18.146 7.475 22.266 1.00 95.19 87 GLY A C 1
ATOM 695 O O . GLY A 1 87 ? -18.958 6.893 21.555 1.00 95.19 87 GLY A O 1
ATOM 696 N N . PHE A 1 88 ? -16.827 7.351 22.066 1.00 95.81 88 PHE A N 1
ATOM 697 C CA . PHE A 1 88 ? -16.291 6.530 20.978 1.00 95.81 88 PHE A CA 1
ATOM 698 C C . PHE A 1 88 ? -16.715 5.060 21.104 1.00 95.81 88 PHE A C 1
ATOM 700 O O . PHE A 1 88 ? -17.079 4.429 20.114 1.00 95.81 88 PHE A O 1
ATOM 707 N N . LEU A 1 89 ? -16.666 4.493 22.315 1.00 96.69 89 LEU A N 1
ATOM 708 C CA . LEU A 1 89 ? -17.068 3.102 22.546 1.00 96.69 89 LEU A CA 1
ATOM 709 C C . LEU A 1 89 ? -18.569 2.888 22.289 1.00 96.69 89 LEU A C 1
ATOM 711 O O . LEU A 1 89 ? -18.960 1.816 21.817 1.00 96.69 89 LEU A O 1
ATOM 715 N N . GLU A 1 90 ? -19.399 3.890 22.579 1.00 97.12 90 GLU A N 1
ATOM 716 C CA . GLU A 1 90 ? -20.832 3.872 22.284 1.00 97.12 90 GLU A CA 1
ATOM 717 C C . GLU A 1 90 ? -21.103 3.904 20.775 1.00 97.12 90 GLU A C 1
ATOM 719 O O . GLU A 1 90 ? -21.815 3.031 20.261 1.00 97.12 90 GLU A O 1
ATOM 724 N N . ASP A 1 91 ? -20.466 4.827 20.053 1.00 96.50 91 ASP A N 1
ATOM 725 C CA . ASP A 1 91 ? -20.572 4.933 18.595 1.00 96.50 91 ASP A CA 1
ATOM 726 C C . ASP A 1 91 ? -20.064 3.668 17.896 1.00 96.50 91 ASP A C 1
ATOM 728 O O . ASP A 1 91 ? -20.720 3.143 16.988 1.00 96.50 91 ASP A O 1
ATOM 732 N N . LEU A 1 92 ? -18.946 3.110 18.372 1.00 94.62 92 LEU A N 1
ATOM 733 C CA . LEU A 1 92 ? -18.416 1.832 17.901 1.00 94.62 92 LEU A CA 1
ATOM 734 C C . LEU A 1 92 ? -19.456 0.718 18.072 1.00 94.62 92 LEU A C 1
ATOM 736 O O . LEU A 1 92 ? -19.748 -0.010 17.124 1.00 94.62 92 LEU A O 1
ATOM 740 N N . ASN A 1 93 ? -20.055 0.590 19.258 1.00 95.56 93 ASN A N 1
ATOM 741 C CA . ASN A 1 93 ? -21.071 -0.428 19.519 1.00 95.56 93 ASN A CA 1
ATOM 742 C C . ASN A 1 93 ? -22.308 -0.250 18.620 1.00 95.56 93 ASN A C 1
ATOM 744 O O . ASN A 1 93 ? -22.839 -1.233 18.096 1.00 95.56 93 ASN A O 1
ATOM 748 N N . LYS A 1 94 ? -22.751 0.992 18.398 1.00 96.69 94 LYS A N 1
ATOM 749 C CA . LYS A 1 94 ? -23.875 1.310 17.507 1.00 96.69 94 LYS A CA 1
ATOM 750 C C . LYS A 1 94 ? -23.567 0.930 16.056 1.00 96.69 94 LYS A C 1
ATOM 752 O O . LYS A 1 94 ? -24.371 0.245 15.423 1.00 96.69 94 LYS A O 1
ATOM 757 N N . GLY A 1 95 ? -22.384 1.287 15.554 1.00 94.00 95 GLY A N 1
ATOM 758 C CA . GLY A 1 95 ? -21.929 0.914 14.212 1.00 94.00 95 GLY A CA 1
ATOM 759 C C . GLY A 1 95 ? -21.843 -0.604 14.022 1.00 94.00 95 GLY A C 1
ATOM 760 O O . GLY A 1 95 ? -22.353 -1.142 13.037 1.00 94.00 95 GLY A O 1
ATOM 761 N N . LEU A 1 96 ? -21.283 -1.316 15.005 1.00 94.06 96 LEU A N 1
ATOM 762 C CA . LEU A 1 96 ? -21.208 -2.779 14.991 1.00 94.06 96 LEU A CA 1
ATOM 763 C C . LEU A 1 96 ? -22.596 -3.437 15.030 1.00 94.06 96 LEU A C 1
ATOM 765 O O . LEU A 1 96 ? -22.798 -4.455 14.371 1.00 94.06 96 LEU A O 1
ATOM 769 N N . LYS A 1 97 ? -23.562 -2.871 15.767 1.00 94.81 97 LYS A N 1
ATOM 770 C CA . LYS A 1 97 ? -24.950 -3.367 15.808 1.00 94.81 97 LYS A CA 1
ATOM 771 C C . LYS A 1 97 ? -25.686 -3.209 14.479 1.00 94.81 97 LYS A C 1
ATOM 773 O O . LYS A 1 97 ? -26.454 -4.099 14.127 1.00 94.81 97 LYS A O 1
ATOM 778 N N . ASN A 1 98 ? -25.438 -2.119 13.758 1.00 94.81 98 ASN A N 1
ATOM 779 C CA . ASN A 1 98 ? -26.088 -1.821 12.477 1.00 94.81 98 ASN A CA 1
ATOM 780 C C . ASN A 1 98 ? -25.501 -2.618 11.300 1.00 94.81 98 ASN A C 1
ATOM 782 O O . ASN A 1 98 ? -26.073 -2.652 10.211 1.00 94.81 98 ASN A O 1
ATOM 786 N N . SER A 1 99 ? -24.349 -3.255 11.499 1.00 89.50 99 SER A N 1
ATOM 787 C CA . SER A 1 99 ? -23.697 -4.058 10.475 1.00 89.50 99 SER A CA 1
ATOM 788 C C . SER A 1 99 ? -24.321 -5.448 10.356 1.00 89.50 99 SER A C 1
ATOM 790 O O . SER A 1 99 ? -24.458 -6.171 11.339 1.00 89.50 99 SER A O 1
ATOM 792 N N . ARG A 1 100 ? -24.597 -5.881 9.119 1.00 89.00 100 ARG A N 1
ATOM 793 C CA . ARG A 1 100 ? -25.005 -7.267 8.806 1.00 89.00 100 ARG A CA 1
ATOM 794 C C . ARG A 1 100 ? -23.858 -8.283 8.949 1.00 89.00 100 ARG A C 1
ATOM 796 O O . ARG A 1 100 ? -24.098 -9.489 8.907 1.00 89.00 100 ARG A O 1
ATOM 803 N N . TYR A 1 101 ? -22.620 -7.806 9.091 1.00 86.19 101 TYR A N 1
ATOM 804 C CA . TYR A 1 101 ? -21.413 -8.632 9.145 1.00 86.19 101 TYR A CA 1
ATOM 805 C C . TYR A 1 101 ? -21.070 -9.108 10.567 1.00 86.19 101 TYR A C 1
ATOM 807 O O . TYR A 1 101 ? -20.661 -10.258 10.753 1.00 86.19 101 TYR A O 1
ATOM 815 N N . PHE A 1 102 ? -21.246 -8.243 11.570 1.00 90.31 102 PHE A N 1
ATOM 816 C CA . PHE A 1 102 ? -20.929 -8.541 12.968 1.00 90.31 102 PHE A CA 1
ATOM 817 C C . PHE A 1 102 ? -22.133 -9.145 13.693 1.00 90.31 102 PHE A C 1
ATOM 819 O O . PHE A 1 102 ? -23.270 -8.719 13.504 1.00 90.31 102 PHE A O 1
ATOM 826 N N . LYS A 1 103 ? -21.883 -10.152 14.529 1.00 86.50 103 LYS A N 1
ATOM 827 C CA . LYS A 1 103 ? -22.915 -10.935 15.227 1.00 86.50 103 LYS A CA 1
ATOM 828 C C . LYS A 1 103 ? -22.431 -11.245 16.630 1.00 86.50 103 LYS A C 1
ATOM 830 O O . LYS A 1 103 ? -21.233 -11.416 16.805 1.00 86.50 103 LYS A O 1
ATOM 835 N N . ASP A 1 104 ? -23.335 -11.309 17.599 1.00 77.69 104 ASP A N 1
ATOM 836 C CA . ASP A 1 104 ? -23.005 -11.843 18.925 1.00 77.69 104 ASP A CA 1
ATOM 837 C C . ASP A 1 104 ? -23.227 -13.349 18.982 1.00 77.69 104 ASP A C 1
ATOM 839 O O . ASP A 1 104 ? -24.207 -13.809 18.354 1.00 77.69 104 ASP A O 1
#

pLDDT: mean 85.84, std 16.01, range [34.81, 97.62]

Radius of gyration: 22.01 Å; chains: 1; bounding box: 42×27×71 Å

Organism: NCBI:txid1974498